Protein AF-A0A4Q6ASD7-F1 (afdb_monomer)

Radius of gyration: 21.32 Å; Cα contacts (8 Å, |Δi|>4): 156; chains: 1; bounding box: 64×54×37 Å

Solvent-accessible surface area (backbone atoms only — not comparable to full-atom values): 7811 Å² total; per-residue (Å²): 116,66,68,62,53,51,51,52,52,52,52,51,52,52,54,56,55,60,63,65,75,69,64,72,89,63,62,90,68,46,68,59,56,52,49,50,54,52,50,40,72,77,44,75,69,64,71,62,16,40,32,37,38,31,10,46,75,46,46,67,52,82,58,57,50,76,80,37,77,94,49,60,66,44,82,60,25,44,62,79,37,29,44,66,52,54,48,72,40,35,74,75,72,47,63,83,39,62,49,72,39,78,48,79,53,68,42,67,48,45,53,70,70,38,100,81,52,51,70,67,58,54,52,51,40,46,49,54,44,51,61,72,77,105

Secondary structure (DSSP, 8-state):
-HHHHHHHHHHHHHHHHHHHTT---SPTTHHHHHHHHHHHHHSPPPTTPEEEEESHHHHH-SSHHHH-TTS-EEE---TT--HHHHHHTHHHHTGGG--SEEEEE--HHHHHT-TT--HHHHHHHHHHHHHHH-

Nearest PDB structures (foldseek):
  2hsj-assembly1_D  TM=7.257E-01  e=1.284E-05  Streptococcus pneumoniae TIGR4
  3p94-assembly1_A  TM=8.093E-01  e=4.625E-05  Parabacteroides distasonis ATCC 8503
  7pzg-assembly1_AAA  TM=8.188E-01  e=2.295E-04  Phocaeicola vulgatus
  4iyj-assembly1_B  TM=8.045E-01  e=2.019E-04  Bacteroides uniformis ATCC 8492
  3dt9-assembly1_A  TM=7.849E-01  e=3.162E-04  Bos taurus

Mean predicted aligned error: 7.43 Å

Foldseek 3Di:
DVVVVVVVVVVVVVVVVVVVVPDPVDDPPNVLLVVLVVVCVVPPADAQAEEEEEAPVLVPPPPVCVVPVPGHYDGSYYHLDALVVCLVCVCSRPVSHNYNHYDYDHQVSQPVVDPPRDVVVSVVSVVSSVVVVD

pLDDT: mean 91.5, std 10.39, range [56.69, 98.69]

Structure (mmCIF, N/CA/C/O backbone):
data_AF-A0A4Q6ASD7-F1
#
_entry.id   AF-A0A4Q6ASD7-F1
#
loop_
_atom_site.group_PDB
_atom_site.id
_atom_site.type_symbol
_atom_site.label_atom_id
_atom_site.label_alt_id
_atom_site.label_comp_id
_atom_site.label_asym_id
_atom_site.label_entity_id
_atom_site.label_seq_id
_atom_site.pdbx_PDB_ins_code
_atom_site.Cartn_x
_atom_site.Cartn_y
_atom_site.Cartn_z
_atom_site.occupancy
_atom_site.B_iso_or_equiv
_atom_site.auth_seq_id
_atom_site.auth_comp_id
_atom_site.auth_asym_id
_atom_site.auth_atom_id
_atom_site.pdbx_PDB_model_num
ATOM 1 N N . MET A 1 1 ?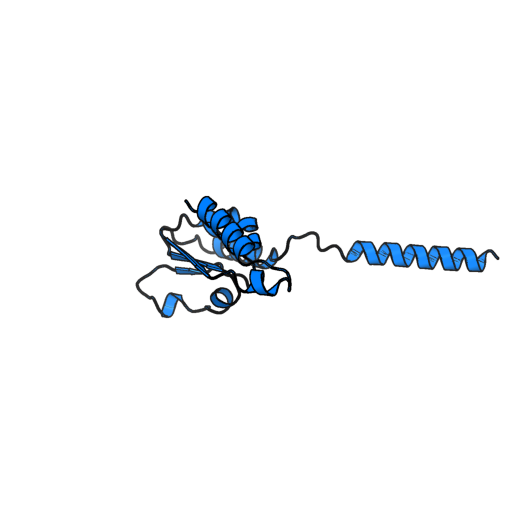 40.507 41.570 -16.622 1.00 63.38 1 MET A N 1
ATOM 2 C CA . MET A 1 1 ? 40.594 40.132 -16.256 1.00 63.38 1 MET A CA 1
ATOM 3 C C . MET A 1 1 ? 39.888 39.797 -14.933 1.00 63.38 1 MET A C 1
ATOM 5 O O . MET A 1 1 ? 39.227 38.769 -14.872 1.00 63.38 1 MET A O 1
ATOM 9 N N . GLN A 1 2 ? 39.962 40.652 -13.902 1.00 69.06 2 GLN A N 1
ATOM 10 C CA . GLN A 1 2 ? 39.325 40.413 -12.593 1.00 69.06 2 GLN A CA 1
ATOM 11 C C . GLN A 1 2 ? 37.783 40.418 -12.623 1.00 69.06 2 GLN A C 1
ATOM 13 O O . GLN A 1 2 ? 37.171 39.518 -12.059 1.00 69.06 2 GLN A O 1
ATOM 18 N N . LEU A 1 3 ? 37.152 41.334 -13.370 1.00 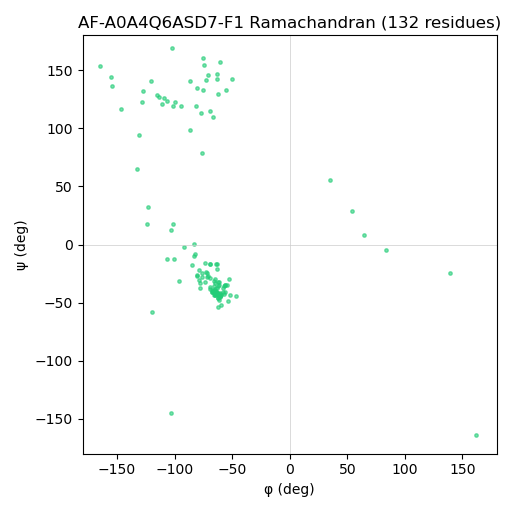72.88 3 LEU A N 1
ATOM 19 C CA . LEU A 1 3 ? 35.684 41.415 -13.464 1.00 72.88 3 LEU A CA 1
ATOM 20 C C . LEU A 1 3 ? 35.045 40.149 -14.070 1.00 72.88 3 LEU A C 1
ATOM 22 O O . LEU A 1 3 ? 33.999 39.701 -13.617 1.00 72.88 3 LEU A O 1
ATOM 26 N N . ARG A 1 4 ? 35.721 39.513 -15.039 1.00 71.94 4 ARG A N 1
ATOM 27 C CA . ARG A 1 4 ? 35.262 38.264 -15.673 1.00 71.94 4 ARG A CA 1
ATOM 28 C C . ARG A 1 4 ? 35.330 37.076 -14.708 1.00 71.94 4 ARG A C 1
ATOM 30 O O . ARG A 1 4 ? 34.447 36.232 -14.724 1.00 71.94 4 ARG A O 1
ATOM 37 N N . ARG A 1 5 ? 36.351 37.035 -13.842 1.00 76.50 5 ARG A N 1
ATOM 38 C CA . ARG A 1 5 ? 36.484 36.018 -12.784 1.00 76.50 5 ARG A CA 1
ATOM 39 C C . ARG A 1 5 ? 35.427 36.200 -11.694 1.00 76.50 5 ARG A C 1
ATOM 41 O O . ARG A 1 5 ? 34.872 35.210 -11.237 1.00 76.50 5 ARG A O 1
ATOM 48 N N . LEU A 1 6 ? 35.109 37.448 -11.344 1.00 77.62 6 LEU A N 1
ATOM 49 C CA . LEU A 1 6 ? 34.047 37.767 -10.390 1.00 77.62 6 LEU A CA 1
ATOM 50 C C . LEU A 1 6 ? 32.669 37.355 -10.927 1.00 77.62 6 LEU A C 1
ATOM 52 O O . LEU A 1 6 ? 31.903 36.720 -10.215 1.00 77.62 6 LEU A O 1
ATOM 56 N N . PHE A 1 7 ? 32.392 37.634 -12.205 1.00 82.62 7 PHE A N 1
ATOM 57 C CA . PHE A 1 7 ? 31.144 37.229 -12.859 1.00 82.62 7 PHE A CA 1
ATOM 58 C C . PHE A 1 7 ? 30.979 35.705 -12.904 1.00 82.62 7 PHE A C 1
ATOM 60 O O . PHE A 1 7 ? 29.904 35.206 -12.584 1.00 82.62 7 PHE A O 1
ATOM 67 N N . PHE A 1 8 ? 32.050 34.974 -13.240 1.00 81.62 8 PHE A N 1
ATOM 68 C CA . PHE A 1 8 ? 32.075 33.505 -13.221 1.00 81.62 8 PHE A CA 1
ATOM 69 C C . PHE A 1 8 ? 31.876 32.934 -11.811 1.00 81.62 8 PHE A C 1
ATOM 71 O O . PHE A 1 8 ? 31.131 31.975 -11.639 1.00 81.62 8 PHE A O 1
ATOM 78 N N . ALA A 1 9 ? 32.499 33.532 -10.793 1.00 81.62 9 ALA A N 1
ATOM 79 C CA . ALA A 1 9 ? 32.305 33.119 -9.406 1.00 81.62 9 ALA A CA 1
ATOM 80 C C . ALA A 1 9 ? 30.861 33.367 -8.935 1.00 81.62 9 ALA A C 1
ATOM 82 O O . ALA A 1 9 ? 30.283 32.513 -8.269 1.00 81.62 9 ALA A O 1
ATOM 83 N N . LEU A 1 10 ? 30.256 34.493 -9.330 1.00 81.69 10 LEU A N 1
A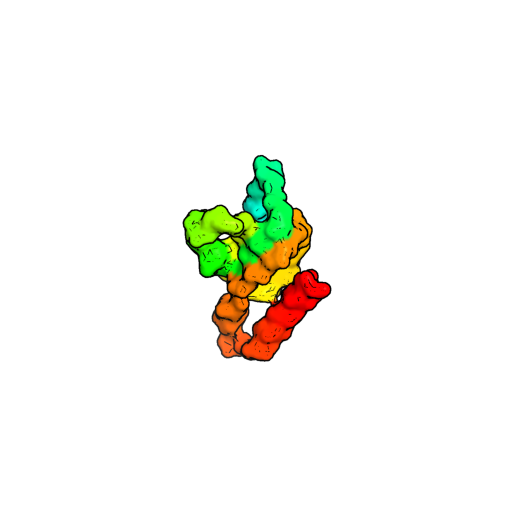TOM 84 C CA . LEU A 1 10 ? 28.873 34.829 -8.984 1.00 81.69 10 LEU A CA 1
ATOM 85 C C . LEU A 1 10 ? 27.863 33.892 -9.665 1.00 81.69 10 LEU A C 1
ATOM 87 O O . LEU A 1 10 ? 26.911 33.447 -9.031 1.00 81.69 10 LEU A O 1
ATOM 91 N N . THR A 1 11 ? 28.088 33.553 -10.940 1.00 77.62 11 THR A N 1
ATOM 92 C CA . THR A 1 11 ? 27.243 32.587 -11.667 1.00 77.62 11 THR A CA 1
ATOM 93 C C . THR A 1 11 ? 27.385 31.179 -11.105 1.00 77.62 11 THR A C 1
ATOM 95 O O . THR A 1 11 ? 26.378 30.501 -10.924 1.00 77.62 11 THR A O 1
ATOM 98 N N . LEU A 1 12 ? 28.601 30.752 -10.753 1.00 79.00 12 LEU A N 1
ATOM 99 C CA . LEU A 1 12 ? 28.822 29.465 -10.093 1.00 79.00 12 LEU A CA 1
ATOM 100 C C . LEU A 1 12 ? 28.122 29.405 -8.723 1.00 79.00 12 LEU A C 1
ATOM 102 O O . LEU A 1 12 ? 27.482 28.405 -8.409 1.00 79.00 12 LEU A O 1
ATOM 106 N N . LEU A 1 13 ? 28.176 30.488 -7.940 1.00 78.56 13 LEU A N 1
ATOM 107 C CA . LEU A 1 13 ? 27.499 30.585 -6.643 1.00 78.56 13 LEU A CA 1
ATOM 108 C C . LEU A 1 13 ? 25.969 30.501 -6.784 1.00 78.56 13 LEU A C 1
ATOM 110 O O . LEU A 1 13 ? 25.320 29.791 -6.019 1.00 78.56 13 LEU A O 1
ATOM 114 N N . LEU A 1 14 ? 25.399 31.167 -7.792 1.00 76.06 14 LEU A N 1
ATOM 115 C CA . LEU A 1 14 ? 23.964 31.112 -8.094 1.00 76.06 14 LEU A CA 1
ATOM 116 C C . LEU A 1 14 ? 23.509 29.699 -8.505 1.00 76.06 14 LEU A C 1
ATOM 118 O O . LEU A 1 14 ? 22.468 29.239 -8.043 1.00 76.06 14 LEU A O 1
ATOM 122 N N . ILE A 1 15 ? 24.302 28.971 -9.2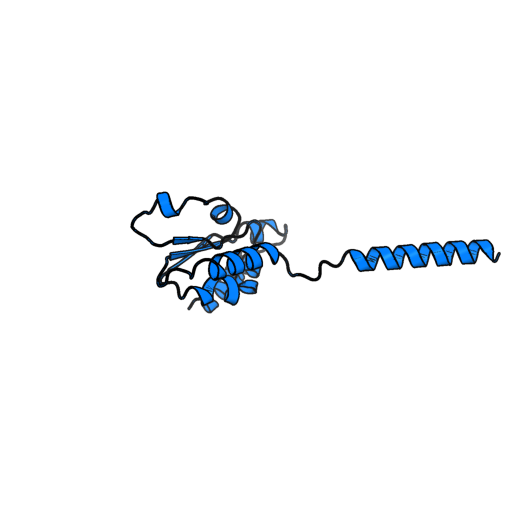99 1.00 75.00 15 ILE A N 1
ATOM 123 C CA . ILE A 1 15 ? 23.990 27.587 -9.713 1.00 75.00 15 ILE A CA 1
ATOM 124 C C . ILE A 1 15 ? 23.994 26.622 -8.512 1.00 75.00 15 ILE A C 1
ATOM 126 O O . ILE A 1 15 ? 23.126 25.750 -8.403 1.00 75.00 15 ILE A O 1
ATOM 130 N N . VAL A 1 16 ? 24.936 26.795 -7.578 1.00 70.94 16 VAL A N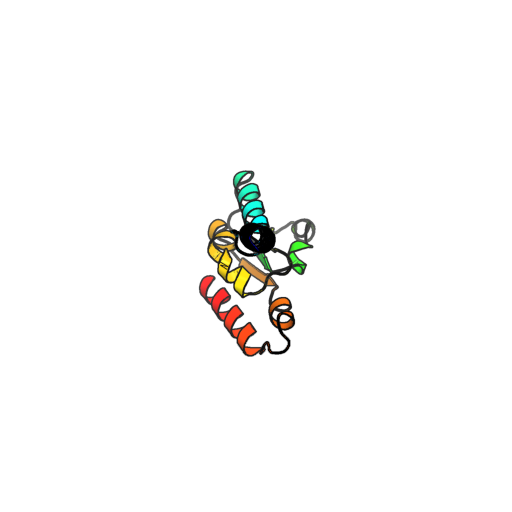 1
ATOM 131 C CA . VAL A 1 16 ? 25.009 25.981 -6.353 1.00 70.94 16 VAL A CA 1
ATOM 132 C C . VAL A 1 16 ? 23.804 26.239 -5.444 1.00 70.94 16 VAL A C 1
ATOM 134 O O . VAL A 1 16 ? 23.236 25.290 -4.905 1.00 70.94 16 VAL A O 1
ATOM 137 N N . GLN A 1 17 ? 23.360 27.494 -5.317 1.00 65.62 17 GLN A N 1
ATOM 138 C CA . GLN A 1 17 ? 22.184 27.827 -4.508 1.00 65.62 17 GLN A CA 1
ATOM 139 C C . GLN A 1 17 ? 20.886 27.245 -5.085 1.00 65.62 17 GLN A C 1
ATOM 141 O O . GLN A 1 17 ? 20.093 26.690 -4.329 1.00 65.62 17 GLN A O 1
ATOM 146 N N . PHE A 1 18 ? 20.687 27.277 -6.406 1.00 61.72 18 PHE A N 1
ATOM 147 C CA . PHE A 1 18 ? 19.491 26.690 -7.031 1.00 61.72 18 PHE A CA 1
ATOM 148 C C . PHE A 1 18 ? 19.402 25.164 -6.867 1.00 61.72 18 PHE A C 1
ATOM 150 O O . PHE A 1 18 ? 18.310 24.624 -6.699 1.00 61.72 18 PHE A O 1
ATOM 157 N N . SER A 1 19 ? 20.539 24.464 -6.852 1.00 61.25 19 SER A N 1
ATOM 158 C CA . SER A 1 19 ? 20.572 23.000 -6.701 1.00 61.25 19 SER A CA 1
ATOM 159 C C . SER A 1 19 ? 20.184 22.533 -5.288 1.00 61.25 19 SER A C 1
ATOM 161 O O . SER A 1 19 ? 19.654 21.434 -5.123 1.00 61.25 19 SER A O 1
ATOM 163 N N . ALA A 1 20 ? 20.409 23.366 -4.266 1.00 59.78 20 ALA A N 1
ATOM 164 C CA . ALA A 1 20 ? 20.112 23.032 -2.872 1.00 59.78 20 ALA A CA 1
ATOM 165 C C . ALA A 1 20 ? 18.611 23.105 -2.527 1.00 59.78 20 ALA A C 1
ATOM 167 O O . ALA A 1 20 ? 18.149 22.366 -1.663 1.00 59.78 20 ALA A O 1
ATOM 168 N N . PHE A 1 21 ? 17.829 23.944 -3.218 1.00 60.16 21 PHE A N 1
ATOM 169 C CA . PHE A 1 21 ? 16.390 24.111 -2.955 1.00 60.16 21 PHE A CA 1
ATOM 170 C C . PHE A 1 21 ? 15.491 23.052 -3.620 1.00 60.16 21 PHE A C 1
ATOM 172 O O . PHE A 1 21 ? 14.305 22.984 -3.309 1.00 60.16 21 PHE A O 1
ATOM 179 N N . SER A 1 22 ? 16.023 22.215 -4.518 1.00 56.69 22 SER A N 1
ATOM 180 C CA . SER A 1 22 ? 15.221 21.241 -5.280 1.00 56.69 22 SER A CA 1
ATOM 181 C C . SER A 1 22 ? 15.102 19.857 -4.625 1.00 56.69 22 SER A C 1
ATOM 183 O O . SER A 1 22 ? 14.426 18.981 -5.169 1.00 56.69 22 SER A O 1
ATOM 185 N N . GLN A 1 23 ? 15.748 19.621 -3.481 1.00 66.81 23 GLN A N 1
ATOM 186 C CA . GLN A 1 23 ? 15.643 18.342 -2.781 1.00 66.81 23 GLN A CA 1
ATOM 187 C C . GLN A 1 23 ? 14.424 18.380 -1.864 1.00 66.81 23 GLN A C 1
ATOM 189 O O . GLN A 1 23 ? 14.481 18.941 -0.775 1.00 66.81 23 GLN A O 1
ATOM 194 N N . ASN A 1 24 ? 13.306 17.806 -2.312 1.00 65.38 24 ASN A N 1
ATOM 195 C CA . ASN A 1 24 ? 12.169 17.565 -1.431 1.00 65.38 24 ASN A CA 1
ATOM 196 C C . ASN A 1 24 ? 12.613 16.503 -0.406 1.00 65.38 24 ASN A C 1
ATOM 198 O O . ASN A 1 24 ? 12.848 15.361 -0.805 1.00 65.38 24 ASN A O 1
ATOM 202 N N . PRO A 1 25 ? 12.804 16.849 0.882 1.00 80.31 25 PRO A N 1
ATOM 203 C CA . PRO A 1 25 ? 13.407 15.929 1.849 1.00 80.31 25 PRO A CA 1
ATOM 204 C C . PRO A 1 25 ? 12.482 14.749 2.170 1.00 80.31 25 PRO A C 1
ATOM 206 O O . PRO A 1 25 ? 12.914 13.741 2.726 1.00 80.31 25 PRO A O 1
ATOM 209 N N . CYS A 1 26 ? 11.197 14.880 1.841 1.00 90.94 26 CYS A N 1
ATOM 210 C CA . CYS A 1 26 ? 10.192 13.886 2.148 1.00 90.94 26 CYS A CA 1
ATOM 211 C C . CYS A 1 26 ? 10.108 12.808 1.055 1.00 90.94 26 CYS A C 1
ATOM 213 O O . CYS A 1 26 ? 10.142 13.129 -0.136 1.00 90.94 26 CYS A O 1
ATOM 215 N N . PRO A 1 27 ? 9.922 11.531 1.435 1.00 93.69 27 PRO A N 1
ATOM 216 C CA . PRO A 1 27 ? 9.667 10.467 0.471 1.00 93.69 27 PRO A CA 1
ATOM 217 C C . PRO A 1 27 ? 8.380 10.719 -0.349 1.00 93.69 27 PRO A C 1
ATOM 219 O O . PRO A 1 27 ? 7.490 11.446 0.108 1.00 93.69 27 PRO A O 1
ATOM 222 N N . PRO A 1 28 ? 8.251 10.121 -1.551 1.00 94.62 28 PRO A N 1
ATOM 223 C CA . PRO A 1 28 ? 7.034 10.207 -2.362 1.00 94.62 28 PRO A CA 1
ATOM 224 C C . PRO A 1 28 ? 5.779 9.869 -1.553 1.00 94.62 28 PRO A C 1
ATOM 226 O O . PRO A 1 28 ? 5.829 8.977 -0.722 1.00 94.62 28 PRO A O 1
ATOM 229 N N . PHE A 1 29 ? 4.661 10.557 -1.800 1.00 97.44 29 PHE A N 1
ATOM 230 C CA . PHE A 1 29 ? 3.373 10.368 -1.099 1.00 97.44 29 PHE A CA 1
ATOM 231 C C . PHE A 1 29 ? 3.359 10.696 0.404 1.00 97.44 29 PHE A C 1
ATOM 233 O O . PHE A 1 29 ? 2.337 10.505 1.061 1.00 97.44 29 PHE A O 1
ATOM 240 N N . TRP A 1 30 ? 4.428 11.280 0.955 1.00 97.19 30 TRP A N 1
ATOM 241 C CA . TRP A 1 30 ? 4.498 11.688 2.364 1.00 97.19 30 TRP A CA 1
ATOM 242 C C . TRP A 1 30 ? 3.258 12.446 2.856 1.00 97.19 30 TRP A C 1
ATOM 244 O O . TRP A 1 30 ? 2.738 12.149 3.930 1.00 97.19 30 TRP A O 1
ATOM 254 N N . ASN A 1 31 ? 2.756 13.396 2.064 1.00 97.25 31 ASN A N 1
ATOM 255 C CA . ASN A 1 31 ? 1.612 14.226 2.442 1.00 97.25 31 ASN A CA 1
ATOM 256 C C . ASN A 1 31 ? 0.308 13.425 2.581 1.00 97.25 31 ASN A C 1
ATOM 258 O O . ASN A 1 31 ? -0.488 13.719 3.474 1.00 97.25 31 ASN A O 1
ATOM 262 N N . ASP A 1 32 ? 0.088 12.401 1.751 1.00 98.00 32 ASP A N 1
ATOM 263 C CA . ASP A 1 32 ? -1.064 11.506 1.889 1.00 98.00 32 ASP A CA 1
ATOM 264 C C . ASP A 1 32 ? -0.992 10.719 3.198 1.00 98.00 32 ASP A C 1
ATOM 266 O O . ASP A 1 32 ? -1.983 10.625 3.924 1.00 98.00 32 ASP A O 1
ATOM 270 N N . ILE A 1 33 ? 0.202 10.244 3.550 1.00 98.31 33 ILE A N 1
ATOM 271 C CA . ILE A 1 33 ? 0.442 9.519 4.799 1.00 98.31 33 ILE A CA 1
ATOM 272 C C . ILE A 1 33 ? 0.230 10.425 6.013 1.00 98.31 33 ILE A C 1
ATOM 274 O O . ILE A 1 33 ? -0.441 10.031 6.967 1.00 98.31 33 ILE A O 1
ATOM 278 N N . GLN A 1 34 ? 0.718 11.669 5.973 1.00 97.94 34 GLN A N 1
ATOM 279 C CA . GLN A 1 34 ? 0.452 12.635 7.044 1.00 97.94 34 GLN A CA 1
ATOM 280 C C . GLN A 1 34 ? -1.040 12.963 7.161 1.00 97.94 34 GLN A C 1
ATOM 282 O O . GLN A 1 34 ? -1.554 13.103 8.272 1.00 97.94 34 GLN A O 1
ATOM 287 N N . ARG A 1 35 ? -1.764 13.046 6.036 1.00 97.38 35 ARG A N 1
ATOM 288 C CA . ARG A 1 35 ? -3.219 13.235 6.045 1.00 97.38 35 ARG A CA 1
ATOM 289 C C . ARG A 1 35 ? -3.915 12.079 6.760 1.00 97.38 35 ARG A C 1
ATOM 291 O O . ARG A 1 35 ? -4.782 12.345 7.587 1.00 97.38 35 ARG A O 1
ATOM 298 N N . PHE A 1 36 ? -3.540 10.830 6.487 1.00 97.38 36 PHE A N 1
ATOM 299 C CA . PHE A 1 36 ? -4.111 9.670 7.180 1.00 97.38 36 PHE A CA 1
ATOM 300 C C . PHE A 1 36 ? -3.833 9.711 8.683 1.00 97.38 36 PHE A C 1
ATOM 302 O O . PHE A 1 36 ? -4.778 9.650 9.463 1.00 97.38 36 PHE A O 1
ATOM 309 N N . LYS A 1 37 ? -2.582 9.965 9.091 1.00 97.25 37 LYS A N 1
ATOM 310 C CA . LYS A 1 37 ? -2.218 10.116 10.511 1.00 97.25 37 LYS A CA 1
ATOM 311 C C . LYS A 1 37 ? -3.033 11.209 11.205 1.00 97.25 37 LYS A C 1
ATOM 313 O O . LYS A 1 37 ? -3.482 11.024 12.334 1.00 97.25 37 LYS A O 1
ATOM 318 N N . LYS A 1 38 ? -3.265 12.338 10.529 1.00 97.56 38 LYS A N 1
ATOM 319 C CA . LYS A 1 38 ? -4.097 13.430 11.052 1.00 97.56 38 LYS A CA 1
ATOM 320 C C . LYS A 1 38 ? -5.560 13.011 11.219 1.00 97.56 38 LYS A C 1
ATOM 322 O O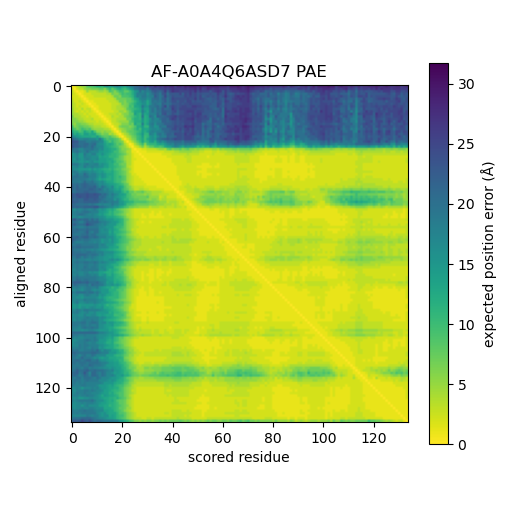 . LYS A 1 38 ? -6.155 13.343 12.239 1.00 97.56 38 LYS A O 1
ATOM 327 N N . LEU A 1 39 ? -6.132 12.296 10.246 1.00 94.94 39 LEU A N 1
ATOM 328 C CA . LEU A 1 39 ? -7.502 11.776 10.334 1.00 94.94 39 LEU A CA 1
ATOM 329 C C . LEU A 1 39 ? -7.645 10.788 11.497 1.00 94.94 39 LEU A C 1
ATOM 331 O O . LEU A 1 39 ? -8.562 10.932 12.298 1.00 94.94 39 LEU A O 1
ATOM 335 N N . ASP A 1 40 ? -6.697 9.864 11.635 1.00 95.31 40 ASP A N 1
ATOM 336 C CA . ASP A 1 40 ? -6.695 8.858 12.703 1.00 95.31 40 ASP A CA 1
ATOM 337 C C . ASP A 1 40 ? -6.512 9.478 14.094 1.00 95.31 40 ASP A C 1
ATOM 339 O O . ASP A 1 40 ? -7.039 8.978 15.086 1.00 95.31 40 ASP A O 1
ATOM 343 N N . SER A 1 41 ? -5.778 10.593 14.171 1.00 95.00 41 SER A N 1
ATOM 344 C CA . SER A 1 41 ? -5.604 11.350 15.417 1.00 95.00 41 SER A CA 1
ATOM 345 C C . SER A 1 41 ? -6.867 12.122 15.806 1.00 95.00 41 SER A C 1
ATOM 347 O O . SER A 1 41 ? -7.129 12.317 16.988 1.00 95.00 41 SER A O 1
ATOM 349 N N . ALA A 1 42 ? -7.646 12.581 14.822 1.00 95.62 42 ALA A N 1
ATOM 350 C CA . ALA A 1 42 ? -8.912 13.271 15.058 1.00 95.62 42 ALA A CA 1
ATOM 351 C C . ALA A 1 42 ? -10.052 12.296 15.391 1.00 95.62 42 ALA A C 1
ATOM 353 O O . ALA A 1 42 ? -10.987 12.645 16.109 1.00 95.62 42 ALA A O 1
ATOM 354 N N . THR A 1 43 ? -10.007 11.080 14.852 1.00 90.12 43 THR A N 1
ATOM 355 C CA . THR A 1 43 ? -10.993 10.030 15.105 1.00 90.12 43 THR A CA 1
ATOM 356 C C . THR A 1 43 ? -10.295 8.684 15.078 1.00 90.12 43 THR A C 1
ATOM 358 O O . THR A 1 43 ? -9.785 8.272 14.037 1.00 90.12 43 THR A O 1
ATOM 361 N N . SER A 1 44 ? -10.299 7.992 16.219 1.00 90.50 44 SER A N 1
ATOM 362 C CA . SER A 1 44 ? -9.657 6.685 16.330 1.00 90.50 44 SER A CA 1
ATOM 363 C C . SER A 1 44 ? -10.198 5.724 15.266 1.00 90.50 44 SER A C 1
ATOM 365 O O . SER A 1 44 ? -11.420 5.626 15.102 1.00 90.50 44 SER A O 1
ATOM 367 N N . PRO A 1 45 ? -9.324 5.003 14.544 1.00 89.50 45 PRO A N 1
ATOM 368 C CA . PRO A 1 45 ? -9.774 4.100 13.502 1.00 89.50 45 PRO A CA 1
ATOM 369 C C . PRO A 1 45 ? -10.638 2.968 14.056 1.00 89.50 45 PRO A C 1
ATOM 371 O O . PRO A 1 45 ? -10.363 2.417 15.125 1.00 89.50 45 PRO A O 1
ATOM 374 N N . ALA A 1 46 ? -11.670 2.595 13.300 1.00 86.62 46 ALA A N 1
ATOM 375 C CA . ALA A 1 46 ? -12.495 1.446 13.637 1.00 86.62 46 ALA A CA 1
ATOM 376 C C . ALA A 1 46 ? -11.652 0.159 13.625 1.00 86.62 46 ALA A C 1
ATOM 378 O O . ALA A 1 46 ? -10.963 -0.136 12.650 1.00 86.62 46 ALA A O 1
ATOM 379 N N . GLN A 1 47 ? -11.748 -0.623 14.699 1.00 83.69 47 GLN A N 1
ATOM 380 C CA . GLN A 1 47 ? -11.116 -1.939 14.783 1.00 83.69 47 GLN A CA 1
ATOM 381 C C . GLN A 1 47 ? -11.874 -2.963 13.932 1.00 83.69 47 GLN A C 1
ATOM 383 O O . GLN A 1 47 ? -13.079 -2.819 13.703 1.00 83.69 47 GLN A O 1
ATOM 388 N N . ASN A 1 48 ? -11.186 -4.018 13.480 1.00 87.19 48 ASN A N 1
ATOM 389 C CA . ASN A 1 48 ? -11.763 -5.082 12.644 1.00 87.19 48 ASN A CA 1
ATOM 390 C C . ASN A 1 48 ? -12.451 -4.558 11.365 1.00 87.19 48 ASN A C 1
ATOM 392 O O . ASN A 1 48 ? -13.409 -5.156 10.861 1.00 87.19 48 ASN A O 1
ATOM 396 N N . ALA A 1 49 ? -11.981 -3.426 10.840 1.00 94.62 49 ALA A N 1
ATOM 397 C CA . ALA A 1 49 ? -12.476 -2.856 9.597 1.00 94.62 49 ALA A CA 1
ATOM 398 C C . ALA A 1 49 ? -11.964 -3.632 8.372 1.00 94.62 49 ALA A C 1
ATOM 400 O O . ALA A 1 49 ? -10.970 -4.364 8.435 1.00 94.62 49 ALA A O 1
ATOM 401 N N . ILE A 1 50 ? -12.655 -3.451 7.246 1.00 97.56 50 ILE A N 1
ATOM 402 C CA . ILE A 1 50 ? -12.127 -3.763 5.918 1.00 97.56 50 ILE A CA 1
ATOM 403 C C . ILE A 1 50 ? -11.253 -2.583 5.501 1.00 97.56 50 ILE A C 1
ATOM 405 O O . ILE A 1 50 ? -11.730 -1.453 5.402 1.00 97.56 50 ILE A O 1
ATOM 409 N N . LEU A 1 51 ? -9.976 -2.842 5.263 1.00 97.88 51 LEU A N 1
ATOM 410 C CA . LEU A 1 51 ? -9.014 -1.827 4.867 1.00 97.88 51 LEU A CA 1
ATOM 411 C C . LEU A 1 51 ? -8.793 -1.875 3.353 1.00 97.88 51 LEU A C 1
ATOM 413 O O . LEU A 1 51 ? -8.384 -2.903 2.818 1.00 97.88 51 LEU A O 1
ATOM 417 N N . LEU A 1 52 ? -9.033 -0.759 2.669 1.00 98.50 52 LEU A N 1
ATOM 418 C CA . LEU A 1 52 ? -8.695 -0.583 1.258 1.00 98.50 52 LEU A CA 1
ATOM 419 C C . LEU A 1 52 ? -7.325 0.094 1.150 1.00 98.50 52 LEU A C 1
ATOM 421 O O . LEU A 1 52 ? -7.172 1.234 1.595 1.00 98.50 52 LEU A O 1
ATOM 425 N N . ILE A 1 53 ? -6.351 -0.574 0.531 1.00 98.56 53 ILE A N 1
ATOM 426 C CA . ILE A 1 53 ? -5.044 0.008 0.188 1.00 98.56 53 ILE A CA 1
ATOM 427 C C . ILE A 1 53 ? -4.818 -0.066 -1.320 1.00 98.56 53 ILE A C 1
ATOM 429 O O . ILE A 1 53 ? -5.193 -1.039 -1.975 1.00 98.56 53 ILE A O 1
ATOM 433 N N . GLY A 1 54 ? -4.233 0.977 -1.900 1.00 98.12 54 GLY A N 1
ATOM 434 C CA . GLY A 1 54 ? -4.114 1.053 -3.348 1.00 98.12 54 GLY A CA 1
ATOM 435 C C . GLY A 1 54 ? -3.835 2.448 -3.871 1.00 98.12 54 GLY A C 1
ATOM 436 O O . GLY A 1 54 ? -3.459 3.352 -3.123 1.00 98.12 54 GLY A O 1
ATOM 437 N N . SER A 1 55 ? -4.057 2.604 -5.170 1.00 98.12 55 SER A N 1
ATOM 438 C CA . SER A 1 55 ? -3.759 3.839 -5.884 1.00 98.12 55 SER A CA 1
ATOM 439 C C . SER A 1 55 ? -5.005 4.685 -6.172 1.00 98.12 55 SER A C 1
ATOM 441 O O . SER A 1 55 ? -5.930 4.747 -5.359 1.00 98.12 55 SER A O 1
ATOM 443 N N . SER A 1 56 ? -5.033 5.361 -7.323 1.00 97.19 56 SER A N 1
ATOM 444 C CA . SER A 1 56 ? -6.040 6.350 -7.713 1.00 97.19 56 SER A CA 1
ATOM 445 C C . SER A 1 56 ? -7.467 5.803 -7.699 1.00 97.19 56 SER A C 1
ATOM 447 O O . SER A 1 56 ? -8.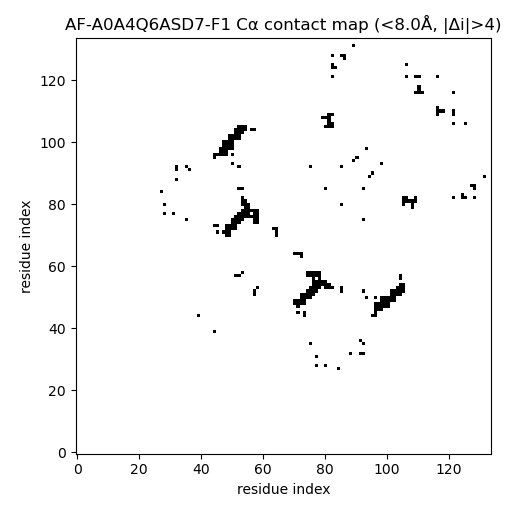368 6.529 -7.284 1.00 97.19 56 SER A O 1
ATOM 449 N N . SER A 1 57 ? -7.679 4.532 -8.060 1.00 96.38 57 SER A N 1
ATOM 450 C CA . SER A 1 57 ? -8.995 3.877 -7.985 1.00 96.38 57 SER A CA 1
ATOM 451 C C . SER A 1 57 ? -9.600 3.993 -6.586 1.00 96.38 57 SER A C 1
ATOM 453 O O . SER A 1 57 ? -10.723 4.465 -6.425 1.00 96.38 57 SER A O 1
ATOM 455 N N . PHE A 1 58 ? -8.824 3.668 -5.549 1.00 97.62 58 PHE A N 1
ATOM 456 C CA . PHE A 1 58 ? -9.273 3.829 -4.169 1.00 97.62 58 PHE A CA 1
ATOM 457 C C . PHE A 1 58 ? -9.190 5.270 -3.690 1.00 97.62 58 PHE A C 1
ATOM 459 O O . PHE A 1 58 ? -10.079 5.702 -2.965 1.00 97.62 58 PHE A O 1
ATOM 466 N N . THR A 1 59 ? -8.223 6.073 -4.135 1.00 97.00 59 THR A N 1
ATOM 467 C CA . THR A 1 59 ? -8.226 7.509 -3.816 1.00 97.00 59 THR A CA 1
ATOM 468 C C . THR A 1 59 ? -9.522 8.191 -4.249 1.00 97.00 59 THR A C 1
ATOM 470 O O . THR A 1 59 ? -9.988 9.081 -3.537 1.00 97.00 59 THR A O 1
ATOM 473 N N . ASN A 1 60 ? -10.116 7.775 -5.367 1.00 96.50 60 ASN A N 1
ATOM 474 C CA . ASN A 1 60 ? -11.328 8.373 -5.924 1.00 96.50 60 ASN A CA 1
ATOM 475 C C . ASN A 1 60 ? -12.629 7.823 -5.318 1.00 96.50 60 ASN A C 1
ATOM 477 O O . ASN A 1 60 ? -13.654 8.494 -5.390 1.00 96.50 60 ASN A O 1
ATOM 481 N N . TRP A 1 61 ? -12.599 6.668 -4.652 1.00 95.88 61 TRP A N 1
ATOM 482 C CA . TRP A 1 61 ? -13.730 6.140 -3.879 1.00 95.88 61 TRP A CA 1
ATOM 483 C C . TRP A 1 61 ? -13.893 6.864 -2.535 1.00 95.88 61 TRP A C 1
ATOM 485 O O . TRP A 1 61 ? -13.490 6.374 -1.476 1.00 95.88 61 TRP A O 1
ATOM 495 N N . LYS A 1 62 ? -14.478 8.065 -2.577 1.00 94.25 62 LYS A N 1
ATOM 496 C CA . LYS A 1 62 ? -14.683 8.929 -1.399 1.00 94.25 62 LYS A CA 1
ATOM 497 C C . LYS A 1 62 ? -15.867 8.515 -0.522 1.00 94.25 62 LYS A C 1
ATOM 499 O O . LYS A 1 62 ? -15.894 8.855 0.655 1.00 94.25 62 LYS A O 1
ATOM 504 N N . ASP A 1 63 ? -16.812 7.778 -1.081 1.00 94.81 63 ASP A N 1
ATOM 505 C CA . ASP A 1 63 ? -18.128 7.454 -0.527 1.00 94.81 63 ASP A CA 1
ATOM 506 C C . ASP A 1 63 ? -18.380 5.940 -0.451 1.00 94.81 63 ASP A C 1
ATOM 508 O O . ASP A 1 63 ? -19.510 5.508 -0.254 1.00 94.81 63 ASP A O 1
ATOM 512 N N . VAL A 1 64 ? -17.325 5.119 -0.527 1.00 95.00 64 VAL A N 1
ATOM 513 C CA . VAL A 1 64 ? -17.423 3.645 -0.507 1.00 95.00 64 VAL A CA 1
ATOM 514 C C . VAL A 1 64 ? -18.223 3.095 0.682 1.00 95.00 64 VAL A C 1
ATOM 516 O O . VAL A 1 64 ? -18.888 2.069 0.564 1.00 95.00 64 VAL A O 1
ATOM 519 N N . GLN A 1 65 ? -18.219 3.799 1.818 1.00 94.56 65 GLN A N 1
ATOM 520 C CA . GLN A 1 65 ? -19.014 3.435 2.991 1.00 94.56 65 GLN A CA 1
ATOM 521 C C . GLN A 1 65 ? -20.531 3.453 2.714 1.00 94.56 65 GLN A C 1
ATOM 523 O O . GLN A 1 65 ? -21.261 2.642 3.284 1.00 94.56 65 GLN A O 1
ATOM 528 N N . ALA A 1 66 ? -21.009 4.331 1.825 1.00 96.75 66 ALA A N 1
ATOM 529 C CA . ALA A 1 66 ? -22.417 4.412 1.434 1.00 96.75 66 ALA A CA 1
ATOM 530 C C . ALA A 1 66 ? -22.853 3.223 0.564 1.00 96.75 66 ALA A C 1
ATOM 532 O O . ALA A 1 66 ? -24.017 2.832 0.597 1.00 96.75 66 ALA A O 1
ATOM 533 N N . TYR A 1 67 ? -21.924 2.620 -0.181 1.00 95.50 67 TYR A N 1
ATOM 534 C CA . TYR A 1 67 ? -22.204 1.457 -1.030 1.00 95.50 67 TYR A CA 1
ATOM 535 C C . TYR A 1 67 ? -22.329 0.166 -0.213 1.00 95.50 67 TYR A C 1
ATOM 537 O O . TYR A 1 67 ? -22.994 -0.779 -0.632 1.00 95.50 67 TYR A O 1
ATOM 545 N N . PHE A 1 68 ? -21.707 0.134 0.970 1.00 94.81 68 PHE A N 1
ATOM 546 C CA . PHE A 1 68 ? -21.606 -1.044 1.829 1.00 94.81 68 PHE A CA 1
ATOM 547 C C . PHE A 1 68 ? -21.961 -0.710 3.290 1.00 94.81 68 PHE A C 1
ATOM 549 O O . PHE A 1 68 ? -21.113 -0.829 4.176 1.00 94.81 68 PHE A O 1
ATOM 556 N N . PRO A 1 69 ? -23.216 -0.325 3.590 1.00 94.00 69 PRO A N 1
ATOM 557 C CA . PRO A 1 69 ? -23.606 0.182 4.912 1.00 94.00 69 PRO A CA 1
ATOM 558 C C . PRO A 1 69 ? -23.456 -0.836 6.057 1.00 94.00 69 PRO A C 1
ATOM 560 O O . PRO A 1 69 ? -23.363 -0.444 7.214 1.00 94.00 69 PRO A O 1
ATOM 563 N N . GLY A 1 70 ? -23.412 -2.139 5.756 1.00 94.12 70 GLY A N 1
ATOM 564 C CA . GLY A 1 70 ? -23.199 -3.204 6.747 1.00 94.12 70 GLY A CA 1
ATOM 565 C C . GLY A 1 70 ? -21.733 -3.476 7.102 1.00 94.12 70 GLY A C 1
ATOM 566 O O . GLY A 1 70 ? -21.454 -4.380 7.890 1.00 94.12 70 GLY A O 1
ATOM 567 N N . TYR A 1 71 ? -20.785 -2.745 6.512 1.00 93.94 71 TYR A N 1
ATOM 568 C CA . TYR A 1 71 ? -19.356 -2.993 6.675 1.00 93.94 71 TYR A CA 1
ATOM 569 C C . TYR A 1 71 ? -18.633 -1.726 7.099 1.00 93.94 71 TYR A C 1
ATOM 571 O O . TYR A 1 71 ? -18.779 -0.697 6.458 1.00 93.94 71 TYR A O 1
ATOM 579 N N . ASN A 1 72 ? -17.780 -1.817 8.117 1.00 94.25 72 ASN A N 1
ATOM 580 C CA . ASN A 1 72 ? -16.862 -0.731 8.449 1.00 94.25 72 ASN A CA 1
ATOM 581 C C . ASN A 1 72 ? -15.695 -0.751 7.460 1.00 94.25 72 ASN A C 1
ATOM 583 O O . ASN A 1 72 ? -14.911 -1.706 7.467 1.00 94.25 72 ASN A O 1
ATOM 587 N N . ILE A 1 73 ? -15.587 0.279 6.620 1.00 96.44 73 ILE A N 1
ATOM 588 C CA . ILE A 1 73 ? -14.547 0.380 5.592 1.00 96.44 73 ILE A CA 1
ATOM 589 C C . ILE A 1 73 ? -13.634 1.567 5.890 1.00 96.44 73 ILE A C 1
ATOM 591 O O . ILE A 1 73 ? -14.079 2.700 6.058 1.00 96.44 73 ILE A O 1
ATOM 595 N N . ILE A 1 74 ? -12.330 1.309 5.899 1.00 96.75 74 ILE A N 1
ATOM 596 C CA . ILE A 1 74 ? -11.293 2.332 6.002 1.00 96.75 74 ILE A CA 1
ATOM 597 C C . ILE A 1 74 ? -10.566 2.395 4.662 1.00 96.75 74 ILE A C 1
ATOM 599 O O . ILE A 1 74 ? -9.995 1.407 4.212 1.00 96.75 74 ILE A O 1
ATOM 603 N N . ASN A 1 75 ? -10.568 3.563 4.022 1.00 97.50 75 ASN A N 1
ATOM 604 C CA . ASN A 1 75 ? -9.877 3.772 2.753 1.00 97.50 75 ASN A CA 1
ATOM 605 C C . ASN A 1 75 ? -8.546 4.509 2.965 1.00 97.50 75 ASN A C 1
ATOM 607 O O . ASN A 1 75 ? -8.525 5.640 3.462 1.00 97.50 75 ASN A O 1
ATOM 611 N N . ARG A 1 76 ? -7.436 3.864 2.597 1.00 97.81 76 ARG A N 1
ATOM 612 C CA . ARG A 1 76 ? -6.065 4.393 2.651 1.00 97.81 76 ARG A CA 1
ATOM 613 C C . ARG A 1 76 ? -5.383 4.350 1.282 1.00 97.81 76 ARG A C 1
ATOM 615 O O . ARG A 1 76 ? -4.170 4.199 1.197 1.00 97.81 76 ARG A O 1
ATOM 622 N N . GLY A 1 77 ? -6.154 4.514 0.206 1.00 97.94 77 GLY A N 1
ATOM 623 C CA . GLY A 1 77 ? -5.615 4.655 -1.145 1.00 97.94 77 GLY A CA 1
ATOM 624 C C . GLY A 1 77 ? -5.006 6.037 -1.404 1.00 97.94 77 GLY A C 1
ATOM 625 O O . GLY A 1 77 ? -5.643 7.063 -1.141 1.00 97.94 77 GLY A O 1
ATOM 626 N N . PHE A 1 78 ? -3.803 6.083 -1.975 1.00 98.06 78 PHE A N 1
ATOM 627 C CA . PHE A 1 78 ? -3.106 7.318 -2.356 1.00 98.06 78 PHE A CA 1
ATOM 628 C C . PHE A 1 78 ? -2.637 7.251 -3.815 1.00 98.06 78 PHE A C 1
ATOM 630 O O . PHE A 1 78 ? -1.965 6.308 -4.232 1.00 98.06 78 PHE A O 1
ATOM 637 N N . GLY A 1 79 ? -3.077 8.227 -4.612 1.00 97.31 79 GLY A N 1
ATOM 638 C CA . GLY A 1 79 ? -3.106 8.134 -6.070 1.00 97.31 79 GLY A CA 1
ATOM 639 C C . GLY A 1 79 ? -1.731 8.226 -6.717 1.00 97.31 79 GLY A C 1
ATOM 640 O O . GLY A 1 79 ? -0.899 9.012 -6.287 1.00 97.31 79 GLY A O 1
ATOM 641 N N . GLY A 1 80 ? -1.509 7.431 -7.764 1.00 96.62 80 GLY A N 1
ATOM 642 C CA . GLY A 1 80 ? -0.215 7.301 -8.443 1.00 96.62 80 GLY A CA 1
ATOM 643 C C . GLY A 1 80 ? 0.750 6.316 -7.774 1.00 96.62 80 GLY A C 1
ATOM 644 O O . GLY A 1 80 ? 1.812 6.051 -8.326 1.00 96.62 80 GLY A O 1
ATOM 645 N N . SER A 1 81 ? 0.386 5.748 -6.619 1.00 97.94 81 SER A N 1
ATOM 646 C CA . SER A 1 81 ? 1.208 4.756 -5.920 1.00 97.94 81 SER A CA 1
ATOM 647 C C . SER A 1 81 ? 1.410 3.466 -6.709 1.00 97.94 81 SER A C 1
ATOM 649 O O . SER A 1 81 ? 0.513 3.014 -7.429 1.00 97.94 81 SER A O 1
ATOM 651 N N . GLN A 1 82 ? 2.589 2.881 -6.522 1.00 98.19 82 GLN A N 1
ATOM 652 C CA . GLN A 1 82 ? 2.984 1.540 -6.942 1.00 98.19 82 GLN A CA 1
ATOM 653 C C . GLN A 1 82 ? 2.956 0.575 -5.747 1.00 98.19 82 GLN A C 1
ATOM 655 O O . GLN A 1 82 ? 2.897 0.992 -4.583 1.00 98.19 82 GLN A O 1
ATOM 660 N N . LEU A 1 83 ? 3.078 -0.728 -6.003 1.00 98.56 83 LEU A N 1
ATOM 661 C CA . LEU A 1 83 ? 3.192 -1.744 -4.947 1.00 98.56 83 LEU A CA 1
ATOM 662 C C . LEU A 1 83 ? 4.371 -1.465 -4.002 1.00 98.56 83 LEU A C 1
ATOM 664 O O . LEU A 1 83 ? 4.262 -1.682 -2.798 1.00 98.56 83 LEU A O 1
ATOM 668 N N . THR A 1 84 ? 5.478 -0.918 -4.514 1.00 98.19 84 THR A N 1
ATOM 669 C CA . THR A 1 84 ? 6.628 -0.516 -3.686 1.00 98.19 84 THR A CA 1
ATOM 670 C C . THR A 1 84 ? 6.311 0.615 -2.714 1.00 98.19 84 THR A C 1
ATOM 672 O O . THR A 1 84 ? 6.916 0.677 -1.645 1.00 98.19 84 THR A O 1
ATOM 675 N N . ASP A 1 85 ? 5.376 1.503 -3.053 1.00 98.50 85 ASP A N 1
ATOM 676 C CA . ASP A 1 85 ? 4.975 2.602 -2.172 1.00 98.50 85 ASP A CA 1
ATOM 677 C C . ASP A 1 85 ? 4.036 2.109 -1.070 1.00 98.50 85 ASP A C 1
ATOM 679 O O . ASP A 1 85 ? 4.169 2.526 0.080 1.00 98.50 85 ASP A O 1
ATOM 683 N N . LEU A 1 86 ? 3.145 1.161 -1.389 1.00 98.56 86 LEU A N 1
ATOM 684 C CA . LEU A 1 86 ? 2.343 0.465 -0.378 1.00 98.56 86 LEU A CA 1
ATOM 685 C C . LEU A 1 86 ? 3.240 -0.288 0.613 1.00 98.56 86 LEU A C 1
ATOM 687 O O . LEU A 1 86 ? 3.041 -0.180 1.819 1.00 98.56 86 LEU A O 1
ATOM 691 N N . THR A 1 87 ? 4.262 -0.990 0.115 1.00 98.62 87 THR A N 1
ATOM 692 C CA . THR A 1 87 ? 5.275 -1.663 0.942 1.00 98.62 87 THR A CA 1
ATOM 693 C C . THR A 1 87 ? 6.053 -0.672 1.809 1.00 98.62 87 THR A C 1
ATOM 695 O O . THR A 1 87 ? 6.241 -0.913 2.999 1.00 98.62 87 THR A O 1
ATOM 698 N N . ARG A 1 88 ? 6.478 0.469 1.245 1.00 98.44 88 ARG A N 1
ATOM 699 C CA . ARG A 1 88 ? 7.215 1.517 1.973 1.00 98.44 88 ARG A CA 1
ATOM 700 C C . ARG A 1 88 ? 6.441 2.035 3.180 1.00 98.44 88 ARG A C 1
ATOM 702 O O . ARG A 1 88 ? 7.045 2.242 4.225 1.00 98.44 88 ARG A O 1
ATOM 709 N N . TYR A 1 89 ? 5.138 2.253 3.018 1.00 98.56 89 TYR A N 1
ATOM 710 C CA . TYR A 1 89 ? 4.274 2.830 4.049 1.00 98.56 89 TYR A CA 1
ATOM 711 C C . TYR A 1 89 ? 3.424 1.805 4.793 1.00 98.56 89 TYR A C 1
ATOM 713 O O . TYR A 1 89 ? 2.431 2.166 5.425 1.00 98.56 89 TYR A O 1
ATOM 721 N N . PHE A 1 90 ? 3.780 0.523 4.715 1.00 98.50 90 PHE A N 1
ATOM 722 C CA . PHE A 1 90 ? 2.998 -0.565 5.294 1.00 98.50 90 PHE A CA 1
ATOM 723 C C . PHE A 1 90 ? 2.650 -0.326 6.774 1.00 98.50 90 PHE A C 1
ATOM 725 O O . PHE A 1 90 ? 1.501 -0.503 7.187 1.00 98.50 90 PHE A O 1
ATOM 732 N N . TYR A 1 91 ? 3.621 0.138 7.562 1.00 97.75 91 TYR A N 1
ATOM 733 C CA . TYR A 1 91 ? 3.450 0.379 8.997 1.00 97.75 91 TYR A CA 1
ATOM 734 C C . TYR A 1 91 ? 2.600 1.617 9.319 1.00 97.75 91 TYR A C 1
ATOM 736 O O . TYR A 1 91 ? 2.116 1.787 10.436 1.00 97.75 91 TYR A O 1
ATOM 744 N N . GLU A 1 92 ? 2.384 2.495 8.348 1.00 97.62 92 GLU A N 1
ATOM 745 C CA . GLU A 1 92 ? 1.512 3.652 8.482 1.00 97.62 92 GLU A CA 1
ATOM 746 C C . GLU A 1 92 ? 0.108 3.391 7.947 1.00 97.62 92 GLU A C 1
ATOM 748 O O . GLU A 1 92 ? -0.842 3.981 8.455 1.00 97.62 92 GLU A O 1
ATOM 753 N N . ILE A 1 93 ? -0.036 2.536 6.930 1.00 97.12 93 ILE A N 1
ATOM 754 C CA . ILE A 1 93 ? -1.314 2.344 6.230 1.00 97.12 93 ILE A CA 1
ATOM 755 C C . ILE A 1 93 ? -2.005 1.021 6.551 1.00 97.12 93 ILE A C 1
ATOM 757 O O . ILE A 1 93 ? -3.172 0.891 6.201 1.00 97.12 93 ILE A O 1
ATOM 761 N N . VAL A 1 94 ? -1.334 0.059 7.196 1.00 96.50 94 VAL A N 1
ATOM 762 C CA . VAL A 1 94 ? -1.916 -1.252 7.541 1.00 96.50 94 VAL A CA 1
ATOM 763 C C . VAL A 1 94 ? -1.914 -1.501 9.044 1.00 96.50 94 VAL A C 1
ATOM 765 O O . VAL A 1 94 ? -2.977 -1.704 9.633 1.00 96.50 94 VAL A O 1
ATOM 768 N N . THR A 1 95 ? -0.746 -1.474 9.687 1.00 94.38 95 THR A N 1
ATOM 769 C CA . THR A 1 95 ? -0.620 -1.910 11.088 1.00 94.38 95 THR A CA 1
ATOM 770 C C . THR A 1 95 ? -1.439 -1.115 12.110 1.00 94.38 95 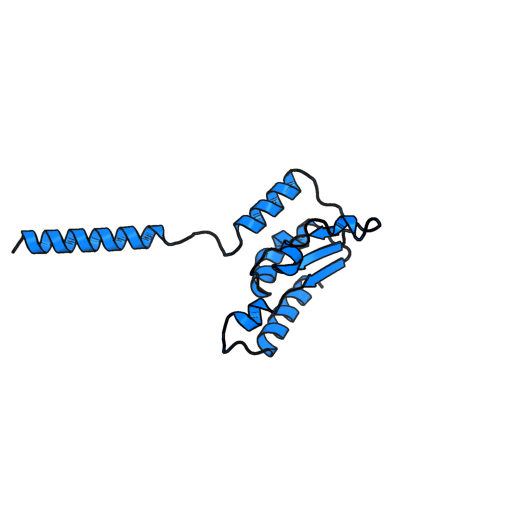THR A C 1
ATOM 772 O O . THR A 1 95 ? -1.917 -1.748 13.051 1.00 94.38 95 THR A O 1
ATOM 775 N N . PRO A 1 96 ? -1.695 0.206 11.963 1.00 93.88 96 PRO A N 1
ATOM 776 C CA . PRO A 1 96 ? -2.501 0.948 12.939 1.00 93.88 96 PRO A CA 1
ATOM 777 C C . PRO A 1 96 ? -3.962 0.484 13.030 1.00 93.88 96 PRO A C 1
ATOM 779 O O . PRO A 1 96 ? -4.650 0.815 13.994 1.00 93.88 96 PRO A O 1
ATOM 782 N N . TYR A 1 97 ? -4.448 -0.256 12.029 1.00 94.50 97 TYR A N 1
ATOM 783 C CA . TYR A 1 97 ? -5.867 -0.580 11.878 1.00 94.50 97 TYR A CA 1
ATOM 784 C C . TYR A 1 97 ? -6.248 -1.982 12.357 1.00 94.50 97 TYR A C 1
ATOM 786 O O . TYR A 1 97 ? -7.443 -2.260 12.428 1.00 94.50 97 TYR A O 1
ATOM 794 N N . ALA A 1 98 ? -5.266 -2.861 12.618 1.00 92.00 98 ALA A N 1
ATOM 795 C CA . ALA A 1 98 ? -5.475 -4.288 12.906 1.00 92.00 98 ALA A CA 1
ATOM 796 C C . ALA A 1 98 ? -6.658 -4.887 12.099 1.00 92.00 98 ALA A C 1
ATOM 798 O O . ALA A 1 98 ? -7.647 -5.355 12.675 1.00 92.00 98 ALA A O 1
ATOM 799 N N . PRO A 1 99 ? -6.633 -4.771 10.755 1.00 95.31 99 PRO A N 1
ATOM 800 C CA . PRO A 1 99 ? -7.820 -5.001 9.945 1.00 95.31 99 PRO A CA 1
ATOM 801 C C . PRO A 1 99 ? -8.185 -6.486 9.907 1.00 95.31 99 PRO A C 1
ATOM 803 O O . PRO A 1 99 ? -7.314 -7.350 9.826 1.00 95.31 99 PRO A O 1
ATOM 806 N N . LYS A 1 100 ? -9.488 -6.793 9.854 1.00 94.69 100 LYS A N 1
ATOM 807 C CA . LYS A 1 100 ? -9.948 -8.180 9.636 1.00 94.69 100 LYS A CA 1
ATOM 808 C C . LYS A 1 100 ? -9.722 -8.645 8.195 1.00 94.69 100 LYS A C 1
ATOM 810 O O . LYS A 1 100 ? -9.708 -9.839 7.915 1.00 94.69 100 LYS A O 1
ATOM 815 N N . GLN A 1 101 ? -9.626 -7.690 7.271 1.00 96.81 101 GLN A N 1
ATOM 816 C CA . GLN A 1 101 ? -9.482 -7.923 5.843 1.00 96.81 101 GLN A CA 1
ATOM 817 C C . GLN A 1 101 ? -8.782 -6.730 5.198 1.00 96.81 101 GLN A C 1
ATOM 819 O O . GLN A 1 101 ? -9.133 -5.583 5.470 1.00 96.81 101 GLN A O 1
ATOM 824 N N . VAL A 1 102 ? -7.837 -7.012 4.304 1.00 97.88 102 VAL A N 1
ATOM 825 C CA . VAL A 1 102 ? -7.187 -6.010 3.454 1.00 97.88 102 VAL A CA 1
ATOM 826 C C . VAL A 1 102 ? -7.579 -6.286 2.006 1.00 97.88 102 VAL A C 1
ATOM 828 O O . VAL A 1 102 ? -7.433 -7.412 1.530 1.00 97.88 102 VAL A O 1
ATOM 831 N N . ILE A 1 103 ? -8.086 -5.271 1.311 1.00 98.12 103 ILE A N 1
ATOM 832 C CA . ILE A 1 103 ? -8.345 -5.299 -0.129 1.00 98.12 103 ILE A CA 1
ATOM 833 C C . ILE A 1 103 ? -7.278 -4.435 -0.791 1.00 98.12 103 ILE A C 1
ATOM 835 O O . ILE A 1 103 ? -7.123 -3.260 -0.457 1.00 98.12 103 ILE A O 1
ATOM 839 N N . ILE A 1 104 ? -6.546 -5.034 -1.726 1.00 98.31 104 ILE A N 1
ATOM 840 C CA . ILE A 1 104 ? -5.452 -4.387 -2.446 1.00 98.31 104 ILE A CA 1
ATOM 841 C C . ILE A 1 104 ? -5.897 -4.159 -3.886 1.00 98.31 104 ILE A C 1
ATOM 843 O O . ILE A 1 104 ? -6.296 -5.106 -4.559 1.00 98.31 104 ILE A O 1
ATOM 847 N N . TYR A 1 105 ? -5.802 -2.917 -4.354 1.00 97.81 105 TYR A N 1
ATOM 848 C CA . TYR A 1 105 ? -5.967 -2.571 -5.766 1.00 97.81 105 TYR A CA 1
ATOM 849 C C . TYR A 1 105 ? -4.799 -1.679 -6.201 1.00 97.81 105 TYR A C 1
ATOM 851 O O . TYR A 1 105 ? -4.792 -0.467 -5.959 1.00 97.81 105 TYR A O 1
ATOM 859 N N . CYS A 1 106 ? -3.759 -2.302 -6.757 1.00 97.62 106 CYS A N 1
ATOM 860 C CA . CYS A 1 106 ? -2.537 -1.640 -7.207 1.00 97.62 106 CYS A CA 1
ATOM 861 C C . CYS A 1 106 ? -1.725 -2.569 -8.125 1.00 97.62 106 CYS A C 1
ATOM 863 O O . CYS A 1 106 ? -1.799 -3.790 -7.980 1.00 97.62 106 CYS A O 1
ATOM 865 N N . GLY A 1 107 ? -0.917 -1.989 -9.012 1.00 96.56 107 GLY A N 1
ATOM 866 C CA . GLY A 1 107 ? -0.021 -2.707 -9.925 1.00 96.56 107 GLY A CA 1
ATOM 867 C C . GLY A 1 107 ? 0.022 -2.107 -11.331 1.00 96.56 107 GLY A C 1
ATOM 868 O O . GLY A 1 107 ? 1.028 -2.225 -12.025 1.00 96.56 107 GLY A O 1
ATOM 869 N N . GLU A 1 108 ? -1.025 -1.395 -11.749 1.00 96.25 108 GLU A N 1
ATOM 870 C CA . GLU A 1 108 ? -1.068 -0.750 -13.065 1.00 96.25 108 GLU A CA 1
ATOM 871 C C . GLU A 1 108 ? -0.016 0.357 -13.187 1.00 96.25 108 GLU A C 1
ATOM 873 O O . GLU A 1 108 ? 0.641 0.466 -14.220 1.00 96.25 108 GLU A O 1
ATOM 878 N N . ASN A 1 109 ? 0.208 1.123 -12.112 1.00 97.38 109 ASN A N 1
ATOM 879 C CA . ASN A 1 109 ? 1.251 2.152 -12.092 1.00 97.38 109 ASN A CA 1
ATOM 880 C C . ASN A 1 109 ? 2.662 1.563 -12.094 1.00 97.38 109 ASN A C 1
ATOM 882 O O . ASN A 1 109 ? 3.582 2.217 -12.578 1.00 97.38 109 ASN A O 1
ATOM 886 N N . ASP A 1 110 ? 2.854 0.356 -11.545 1.00 97.06 110 ASP A N 1
ATOM 887 C CA . ASP A 1 110 ? 4.126 -0.353 -11.665 1.00 97.06 110 ASP A CA 1
ATOM 888 C C . ASP A 1 110 ? 4.382 -0.622 -13.153 1.00 97.06 110 ASP A C 1
ATOM 890 O O . ASP A 1 110 ? 5.379 -0.157 -13.701 1.00 97.06 110 ASP A O 1
ATOM 894 N N . LEU A 1 111 ? 3.426 -1.253 -13.840 1.00 95.88 111 LEU A N 1
ATOM 895 C CA . LEU A 1 111 ? 3.528 -1.559 -15.271 1.00 95.88 111 LEU A CA 1
ATOM 896 C C . LEU A 1 111 ? 3.729 -0.310 -16.141 1.00 95.88 111 LEU A C 1
ATOM 898 O O . LEU A 1 111 ? 4.490 -0.356 -17.102 1.00 95.88 111 LEU A O 1
ATOM 902 N N . SER A 1 112 ? 3.096 0.817 -15.804 1.00 93.81 112 SER A N 1
ATOM 903 C CA . SER A 1 112 ? 3.252 2.065 -16.561 1.00 93.81 112 SER A CA 1
ATOM 904 C C . SER A 1 112 ? 4.498 2.875 -16.190 1.00 93.81 112 SER A C 1
ATOM 906 O O . SER A 1 112 ? 4.771 3.886 -16.833 1.00 93.81 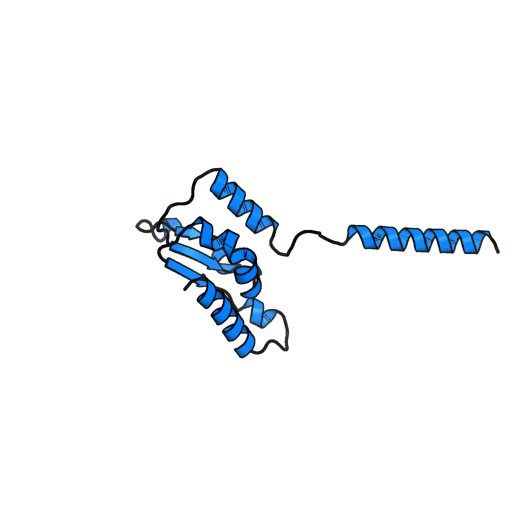112 SER A O 1
ATOM 908 N N . SER A 1 113 ? 5.234 2.493 -15.141 1.00 90.06 113 SER A N 1
ATOM 909 C CA . SER A 1 113 ? 6.376 3.273 -14.639 1.00 90.06 113 SER A CA 1
ATOM 910 C C . SER A 1 113 ? 7.595 3.232 -15.563 1.00 90.06 113 SER A C 1
ATOM 912 O O . SER A 1 113 ? 8.417 4.147 -15.535 1.00 90.06 113 SER A O 1
ATOM 914 N N . SER A 1 114 ? 7.721 2.184 -16.379 1.00 91.69 114 SER A N 1
ATOM 915 C CA . SER A 1 114 ? 8.802 2.015 -17.348 1.00 91.69 114 SER A CA 1
ATOM 916 C C . SER A 1 114 ? 8.371 1.101 -18.489 1.00 91.69 114 SER A C 1
ATOM 918 O O . SER A 1 114 ? 7.726 0.082 -18.259 1.00 91.69 114 SER A O 1
ATOM 920 N N . ALA A 1 115 ? 8.831 1.398 -19.707 1.00 89.44 115 ALA A N 1
ATOM 921 C CA . ALA A 1 115 ? 8.653 0.522 -20.868 1.00 89.44 115 ALA A CA 1
ATOM 922 C C . ALA A 1 115 ? 9.358 -0.843 -20.723 1.00 89.44 115 ALA A C 1
ATOM 924 O O . ALA A 1 115 ? 9.050 -1.771 -21.459 1.00 89.44 115 ALA A O 1
ATOM 925 N N . THR A 1 116 ? 10.304 -0.960 -19.787 1.00 93.69 116 THR A N 1
ATOM 926 C CA . THR A 1 116 ? 11.048 -2.194 -19.484 1.00 93.69 116 THR A CA 1
ATOM 927 C C . THR A 1 116 ? 10.554 -2.894 -18.214 1.00 93.69 116 THR A C 1
ATOM 929 O O . THR A 1 116 ? 11.255 -3.745 -17.668 1.00 93.69 116 THR A O 1
ATOM 932 N N . MET A 1 117 ? 9.398 -2.496 -17.667 1.00 96.00 117 MET A N 1
ATOM 933 C CA . MET A 1 117 ? 8.849 -3.158 -16.485 1.00 96.00 117 MET A CA 1
ATOM 934 C C . MET A 1 117 ? 8.371 -4.571 -16.844 1.00 96.00 117 MET A C 1
ATOM 936 O O . MET A 1 117 ? 7.385 -4.741 -17.556 1.00 96.00 117 MET A O 1
ATOM 940 N N . GLU A 1 118 ? 9.026 -5.581 -16.273 1.00 96.31 118 GLU A N 1
ATOM 941 C CA . GLU A 1 118 ? 8.626 -6.977 -16.449 1.00 96.31 118 GLU A CA 1
ATOM 942 C C . GLU A 1 118 ? 7.457 -7.359 -15.521 1.00 96.31 118 GLU A C 1
ATOM 944 O O . GLU A 1 118 ? 7.528 -7.093 -14.312 1.00 96.31 118 GLU A O 1
ATOM 949 N N . PRO A 1 119 ? 6.413 -8.054 -16.016 1.00 96.19 119 PRO A N 1
ATOM 950 C CA . PRO A 1 119 ? 5.282 -8.498 -15.196 1.00 96.19 119 PRO A CA 1
ATOM 951 C C . PRO A 1 119 ? 5.691 -9.320 -13.967 1.00 96.19 119 PRO A C 1
ATOM 953 O O . PRO A 1 119 ? 5.101 -9.180 -12.896 1.00 96.19 119 PRO A O 1
ATOM 956 N N . GLU A 1 120 ? 6.743 -10.135 -14.083 1.00 97.62 120 GLU A N 1
ATOM 957 C CA . GLU A 1 120 ? 7.279 -10.915 -12.963 1.00 97.62 120 GLU A CA 1
ATOM 958 C C . GLU A 1 120 ? 7.773 -10.020 -11.815 1.00 97.62 120 GLU A C 1
ATOM 960 O O . GLU A 1 120 ? 7.582 -10.342 -10.641 1.00 97.62 120 GLU A O 1
ATOM 965 N N . THR A 1 121 ? 8.337 -8.851 -12.131 1.00 97.94 121 THR A N 1
ATOM 966 C CA . THR A 1 121 ? 8.763 -7.881 -11.114 1.00 97.94 121 THR A CA 1
ATOM 967 C C . THR A 1 121 ? 7.560 -7.360 -10.330 1.00 97.94 121 THR A C 1
ATOM 969 O O . THR A 1 121 ? 7.623 -7.263 -9.104 1.00 97.94 121 THR A O 1
ATOM 972 N N . VAL A 1 122 ? 6.443 -7.079 -11.005 1.00 98.00 122 VAL A N 1
ATOM 973 C CA . VAL A 1 122 ? 5.192 -6.637 -10.364 1.00 98.00 122 VAL A CA 1
ATOM 974 C C . VAL A 1 122 ? 4.619 -7.742 -9.473 1.00 98.00 122 VAL A C 1
ATOM 976 O O . VAL A 1 122 ? 4.256 -7.483 -8.324 1.00 98.00 122 VAL A O 1
ATOM 979 N N . VAL A 1 123 ? 4.635 -8.996 -9.937 1.00 98.31 123 VAL A N 1
ATOM 980 C CA . VAL A 1 123 ? 4.242 -10.163 -9.126 1.00 98.31 123 VAL A CA 1
ATOM 981 C C . VAL A 1 123 ? 5.120 -10.296 -7.881 1.00 98.31 123 VAL A C 1
ATOM 983 O O . VAL A 1 123 ? 4.605 -10.532 -6.789 1.00 98.31 123 VAL A O 1
ATOM 986 N N . ASN A 1 124 ? 6.434 -10.117 -8.004 1.00 98.62 124 ASN A N 1
ATOM 987 C CA . ASN A 1 124 ? 7.349 -10.199 -6.866 1.00 98.62 124 ASN A CA 1
ATOM 988 C C . ASN A 1 124 ? 7.130 -9.052 -5.871 1.00 98.62 124 ASN A C 1
ATOM 990 O O . ASN A 1 124 ? 7.111 -9.292 -4.665 1.00 98.62 124 ASN A O 1
ATOM 994 N N . ARG A 1 125 ? 6.863 -7.829 -6.346 1.00 98.38 125 ARG A N 1
ATOM 995 C CA . ARG A 1 125 ? 6.470 -6.699 -5.485 1.00 98.38 125 ARG A CA 1
ATOM 996 C C . ARG A 1 125 ? 5.173 -6.987 -4.729 1.00 98.38 125 ARG A C 1
ATOM 998 O O . ARG A 1 125 ? 5.097 -6.712 -3.532 1.00 98.38 125 ARG A O 1
ATOM 1005 N N . PHE A 1 126 ? 4.185 -7.590 -5.394 1.00 98.50 126 PHE A N 1
ATOM 1006 C CA . PHE A 1 126 ? 2.948 -8.025 -4.748 1.00 98.50 126 PHE A CA 1
ATOM 1007 C C . PHE A 1 126 ? 3.217 -9.093 -3.685 1.00 98.50 126 PHE A C 1
ATOM 1009 O O . PHE A 1 126 ? 2.721 -8.966 -2.571 1.00 98.50 126 PHE A O 1
ATOM 1016 N N . LYS A 1 127 ? 4.031 -10.113 -3.990 1.00 98.62 127 LYS A N 1
ATOM 1017 C CA . LYS A 1 127 ? 4.403 -11.161 -3.026 1.00 98.62 127 LYS A CA 1
ATOM 1018 C C . LYS A 1 127 ? 5.071 -10.581 -1.781 1.00 98.62 127 LYS A C 1
ATOM 1020 O O . LYS A 1 127 ? 4.741 -11.017 -0.683 1.00 98.62 127 LYS A O 1
ATOM 1025 N N . THR A 1 128 ? 5.947 -9.587 -1.934 1.00 98.69 128 THR A N 1
ATOM 1026 C CA . THR A 1 128 ? 6.548 -8.876 -0.797 1.00 98.69 128 THR A CA 1
ATOM 1027 C C . THR A 1 128 ? 5.480 -8.216 0.070 1.00 98.69 128 THR A C 1
ATOM 1029 O O . THR A 1 128 ? 5.438 -8.471 1.269 1.00 98.69 128 THR A O 1
ATOM 1032 N N . LEU A 1 129 ? 4.582 -7.420 -0.521 1.00 98.56 129 LEU A N 1
ATOM 1033 C CA . LEU A 1 129 ? 3.500 -6.765 0.223 1.00 98.56 129 LEU A CA 1
ATOM 1034 C C . LEU A 1 129 ? 2.574 -7.786 0.900 1.00 98.56 129 LEU A C 1
ATOM 1036 O O . LEU A 1 129 ? 2.223 -7.638 2.067 1.00 98.56 129 LEU A O 1
ATOM 1040 N N . PHE A 1 130 ? 2.202 -8.844 0.181 1.00 98.19 130 PHE A N 1
ATOM 1041 C CA . PHE A 1 130 ? 1.371 -9.926 0.697 1.00 98.19 130 PHE A CA 1
ATOM 1042 C C . PHE A 1 130 ? 2.026 -10.633 1.890 1.00 98.19 130 PHE A C 1
ATOM 1044 O O . PHE A 1 130 ? 1.354 -10.880 2.887 1.00 98.19 130 PHE A O 1
ATOM 1051 N N . GLY A 1 131 ? 3.332 -10.903 1.818 1.00 98.19 131 GLY A N 1
ATOM 1052 C CA . GLY A 1 131 ? 4.103 -11.500 2.910 1.00 98.19 131 GLY A CA 1
ATOM 1053 C C . GLY A 1 131 ? 4.308 -10.580 4.115 1.00 98.19 131 GLY A C 1
ATOM 1054 O O . GLY A 1 131 ? 4.645 -11.063 5.183 1.00 98.19 131 GLY A O 1
ATOM 1055 N N . MET A 1 132 ? 4.097 -9.267 3.988 1.00 97.62 132 MET A N 1
ATOM 1056 C CA . MET A 1 132 ? 4.046 -8.374 5.155 1.00 97.62 132 MET A CA 1
ATOM 1057 C C . MET A 1 132 ? 2.681 -8.414 5.852 1.00 97.62 132 MET A C 1
ATOM 1059 O O . MET A 1 132 ? 2.587 -8.133 7.043 1.00 97.62 132 MET A O 1
ATOM 1063 N N . ILE A 1 133 ? 1.615 -8.749 5.117 1.00 95.88 133 ILE A N 1
ATOM 1064 C CA . ILE A 1 133 ? 0.245 -8.849 5.643 1.00 95.88 133 ILE A CA 1
ATOM 1065 C C . ILE A 1 133 ? 0.010 -10.183 6.374 1.00 95.88 133 ILE A C 1
ATOM 1067 O O . ILE A 1 133 ? -0.873 -10.247 7.231 1.00 95.88 133 ILE A O 1
ATOM 1071 N N . ARG A 1 134 ? 0.733 -11.249 6.010 1.00 91.56 134 ARG A N 1
ATOM 1072 C CA . ARG A 1 134 ? 0.521 -12.632 6.471 1.00 91.56 134 ARG A CA 1
ATOM 1073 C C . ARG A 1 134 ? 1.724 -13.177 7.216 1.00 91.56 134 ARG A C 1
ATOM 1075 O O . ARG A 1 134 ? 1.480 -13.848 8.240 1.00 91.56 134 ARG A O 1
#

Sequence (134 aa):
MQLRRLFFALTLLLIVQFSAFSQNPCPPFWNDIQRFKKLDSATSPAQNAILLIGSSSFTNWKDVQAYFPGYNIINRGFGGSQLTDLTRYFYEIVTPYAPKQVIIYCGENDLSSSATMEPETVVNRFKTLFGMIR